Protein AF-A0A1Y4BJB0-F1 (afdb_monomer)

Structure (mmCIF, N/CA/C/O backbone):
data_AF-A0A1Y4BJB0-F1
#
_entry.id   AF-A0A1Y4BJB0-F1
#
loop_
_atom_site.group_PDB
_atom_site.id
_atom_site.type_symbol
_atom_site.label_atom_id
_atom_site.label_alt_id
_atom_site.label_comp_id
_atom_site.label_asym_id
_atom_site.label_entity_id
_atom_site.label_seq_id
_atom_site.pdbx_PDB_ins_code
_atom_site.Cartn_x
_atom_site.Cartn_y
_atom_site.Cartn_z
_atom_site.occupancy
_atom_site.B_iso_or_equiv
_atom_site.auth_seq_id
_atom_site.auth_comp_id
_atom_site.auth_asym_id
_atom_site.auth_atom_id
_atom_site.pdbx_PDB_model_num
ATOM 1 N N . MET A 1 1 ? -2.011 -12.820 -3.740 1.00 50.59 1 MET A N 1
ATOM 2 C CA . MET A 1 1 ? -1.845 -13.062 -5.179 1.00 50.59 1 MET A CA 1
ATOM 3 C C . MET A 1 1 ? -0.478 -12.526 -5.541 1.00 50.59 1 MET A C 1
ATOM 5 O O . MET A 1 1 ? -0.300 -11.318 -5.524 1.00 50.59 1 MET A O 1
ATOM 9 N N . VAL A 1 2 ? 0.496 -13.420 -5.684 1.00 57.31 2 VAL A N 1
ATOM 10 C CA . VAL A 1 2 ? 1.707 -13.117 -6.461 1.00 57.31 2 VAL A CA 1
ATOM 11 C C . VAL A 1 2 ? 1.220 -13.121 -7.923 1.00 57.31 2 VAL A C 1
ATOM 13 O O . VAL A 1 2 ? 0.292 -13.883 -8.205 1.00 57.31 2 VAL A O 1
ATOM 16 N N . ASN A 1 3 ? 1.734 -12.251 -8.796 1.00 70.81 3 ASN A N 1
ATOM 17 C CA . ASN A 1 3 ? 1.389 -12.192 -10.236 1.00 70.81 3 ASN A CA 1
ATOM 18 C C . ASN A 1 3 ? 0.122 -11.416 -10.650 1.00 70.81 3 ASN A C 1
ATOM 20 O O . ASN A 1 3 ? -0.533 -11.783 -11.615 1.00 70.81 3 ASN A O 1
ATOM 24 N N . ASN A 1 4 ? -0.213 -10.307 -9.979 1.00 86.62 4 ASN A N 1
ATOM 25 C CA . ASN A 1 4 ? -1.203 -9.356 -10.508 1.00 86.62 4 ASN A CA 1
ATOM 26 C C . ASN A 1 4 ? -0.588 -7.963 -10.663 1.00 86.62 4 ASN A C 1
ATOM 28 O O . ASN A 1 4 ? 0.089 -7.482 -9.749 1.00 86.62 4 ASN A O 1
ATOM 32 N N . ILE A 1 5 ? -0.900 -7.290 -11.773 1.00 92.62 5 ILE A N 1
ATOM 33 C CA . ILE A 1 5 ? -0.635 -5.856 -11.926 1.00 92.62 5 ILE A CA 1
ATOM 34 C C . ILE A 1 5 ? -1.557 -5.083 -10.985 1.00 92.62 5 ILE A C 1
ATOM 36 O O . ILE A 1 5 ? -2.780 -5.252 -10.987 1.00 92.62 5 ILE A O 1
ATOM 40 N N . VAL A 1 6 ? -0.966 -4.200 -10.190 1.00 94.75 6 VAL A N 1
ATOM 41 C CA . VAL A 1 6 ? -1.694 -3.246 -9.366 1.00 94.75 6 VAL A CA 1
ATOM 42 C C . VAL A 1 6 ? -2.050 -2.038 -10.240 1.00 94.75 6 VAL A C 1
ATOM 44 O O . VAL A 1 6 ? -1.160 -1.357 -10.750 1.00 94.75 6 VAL A O 1
ATOM 47 N N . PRO A 1 7 ? -3.341 -1.730 -10.437 1.00 94.06 7 PRO A N 1
ATOM 48 C CA . PRO A 1 7 ? -3.740 -0.646 -11.324 1.00 94.06 7 PRO A CA 1
ATOM 49 C C . PRO A 1 7 ? -3.491 0.723 -10.669 1.00 94.06 7 PRO A C 1
ATOM 51 O O . PRO A 1 7 ? -3.615 0.872 -9.450 1.00 94.06 7 PRO A O 1
ATOM 54 N N . ILE A 1 8 ? -3.215 1.752 -11.481 1.00 95.38 8 ILE A N 1
ATOM 55 C CA . ILE A 1 8 ? -2.945 3.129 -11.016 1.00 95.38 8 ILE A CA 1
ATOM 56 C C . ILE A 1 8 ? -3.988 3.654 -10.009 1.00 95.38 8 ILE A C 1
ATOM 58 O O . ILE A 1 8 ? -3.567 4.192 -8.986 1.00 95.38 8 ILE A O 1
ATOM 62 N N . PRO A 1 9 ? -5.316 3.469 -10.190 1.00 96.25 9 PRO A N 1
ATOM 63 C CA . PRO A 1 9 ? -6.298 3.858 -9.175 1.00 96.25 9 PRO A CA 1
ATOM 64 C C . PRO A 1 9 ? -6.015 3.299 -7.772 1.00 96.25 9 PRO A C 1
ATOM 66 O O . PRO A 1 9 ? -6.212 4.007 -6.788 1.00 9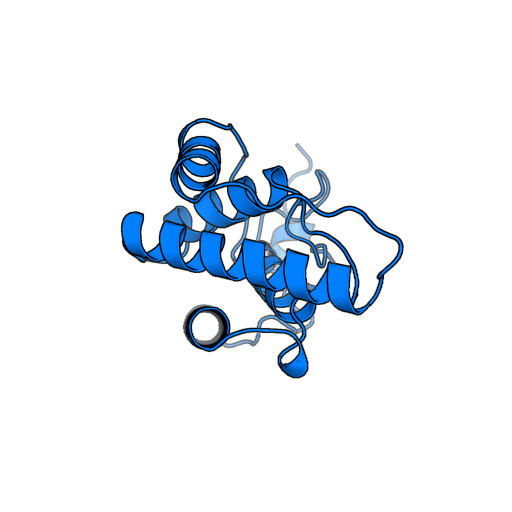6.25 9 PRO A O 1
ATOM 69 N N . GLY A 1 10 ? -5.487 2.074 -7.664 1.00 97.31 10 GLY A N 1
ATOM 70 C CA . GLY A 1 10 ? -5.077 1.488 -6.386 1.00 97.31 10 GLY A CA 1
ATOM 71 C C . GLY A 1 10 ? -3.940 2.268 -5.719 1.00 97.31 10 GLY A C 1
ATOM 72 O O . GLY A 1 10 ? -4.007 2.558 -4.525 1.00 97.31 10 GLY A O 1
ATOM 73 N N . TYR A 1 11 ? -2.934 2.695 -6.485 1.00 98.06 11 TYR A N 1
ATOM 74 C CA . TYR A 1 11 ? -1.873 3.564 -5.964 1.00 98.06 11 TYR A CA 1
ATOM 75 C C . TYR A 1 11 ? -2.403 4.935 -5.529 1.00 98.06 11 TYR A C 1
ATOM 77 O O . TYR A 1 11 ? -1.934 5.467 -4.526 1.00 98.06 11 TYR A O 1
ATOM 85 N N . VAL A 1 12 ? -3.410 5.488 -6.216 1.00 98.19 12 VAL A N 1
ATOM 86 C CA . VAL A 1 12 ? -4.046 6.757 -5.815 1.00 98.19 12 VAL A CA 1
ATOM 87 C C . VAL A 1 12 ? -4.795 6.590 -4.486 1.00 98.19 12 VAL A C 1
ATOM 89 O O . VAL A 1 12 ? -4.608 7.407 -3.583 1.00 98.19 12 VAL A O 1
ATOM 92 N N . HIS A 1 13 ? -5.580 5.516 -4.313 1.00 98.00 13 HIS A N 1
ATOM 93 C CA . HIS A 1 13 ? -6.212 5.192 -3.025 1.00 98.00 13 HIS A CA 1
ATOM 94 C C . HIS A 1 13 ? -5.171 5.063 -1.909 1.00 98.00 13 HIS A C 1
ATOM 96 O O . HIS A 1 13 ? -5.321 5.669 -0.843 1.00 98.00 13 HIS A O 1
ATOM 102 N N . LEU A 1 14 ? -4.091 4.321 -2.163 1.00 98.19 14 LEU A N 1
ATOM 103 C CA . LEU A 1 14 ? -3.028 4.106 -1.190 1.00 98.19 14 LEU A CA 1
ATOM 104 C C . LEU A 1 14 ? -2.310 5.410 -0.826 1.00 98.19 14 LEU A C 1
ATOM 106 O O . LEU A 1 14 ? -2.148 5.689 0.357 1.00 98.19 14 LEU A O 1
ATOM 110 N N . TYR A 1 15 ? -1.946 6.235 -1.810 1.00 98.31 15 TYR A N 1
ATOM 111 C CA . TYR A 1 15 ? -1.298 7.533 -1.603 1.00 98.31 15 TYR A CA 1
ATOM 112 C C . TYR A 1 15 ? -2.129 8.447 -0.698 1.00 98.31 15 TYR A C 1
ATOM 114 O O . TYR A 1 15 ? -1.634 8.934 0.319 1.00 98.31 15 TYR A O 1
ATOM 122 N N . ARG A 1 16 ? -3.419 8.625 -1.009 1.00 97.25 16 ARG A N 1
ATOM 123 C CA . ARG A 1 16 ? -4.323 9.466 -0.206 1.00 97.25 16 ARG A CA 1
ATOM 124 C C . ARG A 1 16 ? -4.506 8.928 1.211 1.00 97.25 16 ARG A C 1
ATOM 126 O O . ARG A 1 16 ? -4.604 9.701 2.159 1.00 97.25 16 ARG A O 1
ATOM 133 N N . SER A 1 17 ? -4.545 7.608 1.356 1.00 97.56 17 SER A N 1
ATOM 134 C CA . SER A 1 17 ? -4.715 6.949 2.653 1.00 97.56 17 SER A CA 1
ATOM 135 C C . SER A 1 17 ? -3.460 7.035 3.508 1.00 97.56 17 SER A C 1
ATOM 137 O O . SER A 1 17 ? -3.554 7.301 4.700 1.00 97.56 17 SER A O 1
ATOM 139 N N . MET A 1 18 ? -2.288 6.879 2.898 1.00 97.50 18 MET A N 1
ATOM 140 C CA . MET A 1 18 ? -1.006 7.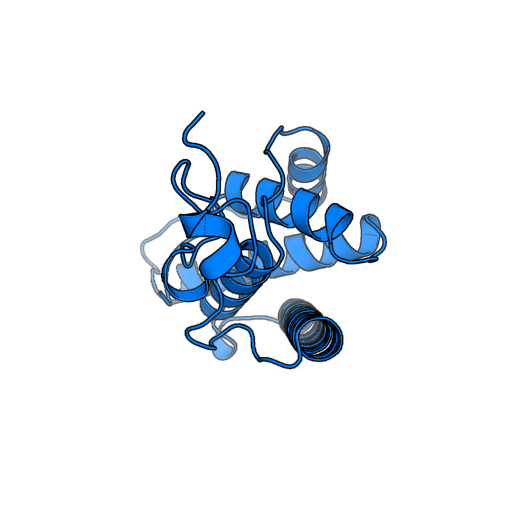086 3.558 1.00 97.50 18 MET A CA 1
ATOM 141 C C . MET A 1 18 ? -0.901 8.519 4.076 1.00 97.50 18 MET A C 1
ATOM 143 O O . MET A 1 18 ? -0.673 8.679 5.262 1.00 97.50 18 MET A O 1
ATOM 147 N N . LEU A 1 19 ? -1.208 9.541 3.266 1.00 95.62 19 LEU A N 1
ATOM 148 C CA . LEU A 1 19 ? -1.229 10.938 3.735 1.00 95.62 19 LEU A CA 1
ATOM 149 C C . LEU A 1 19 ? -2.202 11.188 4.901 1.00 95.62 19 LEU A C 1
ATOM 151 O O . LEU A 1 19 ? -1.988 12.097 5.695 1.00 95.62 19 LEU A O 1
ATOM 155 N N . ARG A 1 20 ? -3.288 10.412 4.995 1.00 94.44 20 ARG A N 1
ATOM 156 C CA . ARG A 1 20 ? -4.288 10.539 6.063 1.00 94.44 20 ARG A CA 1
ATOM 157 C C . ARG A 1 20 ? -3.859 9.852 7.360 1.00 94.44 20 ARG A C 1
ATOM 159 O O . ARG A 1 20 ? -4.102 10.387 8.436 1.00 94.44 20 ARG A O 1
ATOM 166 N N . PHE A 1 21 ? -3.322 8.639 7.266 1.00 93.75 21 PHE A N 1
ATOM 167 C CA . PHE A 1 21 ? -3.098 7.766 8.423 1.00 93.75 21 PHE A CA 1
ATOM 168 C C . PHE A 1 21 ? -1.631 7.691 8.861 1.00 93.75 21 PHE A C 1
ATOM 170 O O . PHE A 1 21 ? -1.352 7.282 9.989 1.00 93.75 21 PHE A O 1
ATOM 177 N N . TYR A 1 22 ? -0.695 8.072 7.992 1.00 93.19 22 TYR A N 1
ATOM 178 C CA . TYR A 1 22 ? 0.735 7.900 8.197 1.00 93.19 22 TYR A CA 1
ATOM 179 C C . TYR A 1 22 ? 1.507 9.178 7.843 1.00 93.19 22 TYR A C 1
ATOM 181 O O . TYR A 1 22 ? 1.497 9.642 6.706 1.00 93.19 22 TYR A O 1
ATOM 189 N N . ASP A 1 23 ? 2.223 9.731 8.819 1.00 87.88 23 ASP A N 1
ATOM 190 C CA . ASP A 1 23 ? 2.954 10.993 8.674 1.00 87.88 23 ASP A CA 1
ATOM 191 C C . ASP A 1 23 ? 4.271 10.805 7.894 1.00 87.88 23 ASP A C 1
ATOM 193 O O . ASP A 1 23 ? 5.366 10.733 8.452 1.00 87.88 23 ASP A O 1
ATOM 197 N N . MET A 1 24 ? 4.161 10.632 6.575 1.00 92.94 24 MET A N 1
ATOM 198 C CA . MET A 1 24 ? 5.290 10.581 5.646 1.00 92.94 24 MET A CA 1
ATOM 199 C C . MET A 1 24 ? 5.227 11.777 4.690 1.00 92.94 24 MET A C 1
ATOM 201 O O . MET A 1 24 ? 4.180 12.007 4.080 1.00 92.94 24 MET A O 1
ATOM 205 N N . PRO A 1 25 ? 6.347 12.493 4.465 1.00 96.19 25 PRO A N 1
ATOM 206 C CA . PRO A 1 25 ? 6.392 13.568 3.482 1.00 96.19 25 PRO A CA 1
ATOM 207 C C . PRO A 1 25 ? 5.928 13.101 2.098 1.00 96.19 25 PRO A C 1
ATOM 209 O O . PRO A 1 25 ? 6.406 12.086 1.586 1.00 96.19 25 PRO A O 1
ATOM 212 N N . SER A 1 26 ? 5.037 13.876 1.468 1.00 96.62 26 SER A N 1
ATOM 213 C CA . SER A 1 26 ? 4.421 13.537 0.173 1.00 96.62 26 SER A CA 1
ATOM 214 C C . SER A 1 26 ? 5.450 13.169 -0.903 1.00 96.62 26 SER A C 1
ATOM 216 O O . SER A 1 26 ? 5.269 12.172 -1.596 1.00 96.62 26 SER A O 1
ATOM 218 N N . ALA A 1 27 ? 6.557 13.913 -1.007 1.00 97.06 27 ALA A N 1
ATOM 219 C CA . ALA A 1 27 ? 7.615 13.632 -1.981 1.00 97.06 27 ALA A CA 1
ATOM 220 C C . ALA A 1 27 ? 8.230 12.233 -1.792 1.00 97.06 27 ALA A C 1
ATOM 222 O O . ALA A 1 27 ? 8.307 11.458 -2.743 1.00 97.06 27 ALA A O 1
ATOM 223 N N . LYS A 1 28 ? 8.575 11.879 -0.547 1.00 97.69 28 LYS A N 1
ATOM 224 C CA . LYS A 1 28 ? 9.142 10.569 -0.198 1.00 97.69 28 LYS A CA 1
ATOM 225 C C . LYS A 1 28 ? 8.144 9.436 -0.437 1.00 97.69 28 LYS A C 1
ATOM 227 O O . LYS A 1 28 ? 8.508 8.372 -0.929 1.00 97.69 28 LYS A O 1
ATOM 232 N N . LEU A 1 29 ? 6.871 9.674 -0.121 1.00 98.12 29 LEU A N 1
ATOM 233 C CA . LEU A 1 29 ? 5.802 8.714 -0.376 1.00 98.12 29 LEU A CA 1
ATOM 234 C C . LEU A 1 29 ? 5.617 8.460 -1.879 1.00 98.12 29 LEU A C 1
ATOM 236 O O . LEU A 1 29 ? 5.492 7.309 -2.286 1.00 98.12 29 LEU A O 1
ATOM 240 N N . LYS A 1 30 ? 5.622 9.509 -2.708 1.00 98.25 30 LYS A N 1
ATOM 241 C CA . LYS A 1 30 ? 5.512 9.384 -4.171 1.00 98.25 30 LYS A CA 1
ATOM 242 C C . LYS A 1 30 ? 6.660 8.580 -4.764 1.00 98.25 30 LYS A C 1
ATOM 244 O O . LYS A 1 30 ? 6.410 7.685 -5.562 1.00 98.25 30 LYS A O 1
ATOM 249 N N . GLU A 1 31 ? 7.888 8.872 -4.345 1.00 98.19 31 GLU A N 1
ATOM 250 C CA . GLU A 1 31 ? 9.080 8.139 -4.773 1.00 98.19 31 GLU A CA 1
ATOM 251 C C . GLU A 1 31 ? 8.985 6.654 -4.403 1.00 98.19 31 GLU A C 1
ATOM 253 O O . GLU A 1 31 ? 9.133 5.790 -5.267 1.00 98.19 31 GLU A O 1
ATOM 258 N N . MET A 1 32 ? 8.638 6.349 -3.148 1.00 98.38 32 MET A N 1
ATOM 259 C CA . MET A 1 32 ? 8.437 4.969 -2.705 1.00 98.38 32 MET A CA 1
ATOM 260 C C . MET A 1 32 ? 7.351 4.267 -3.534 1.00 98.38 32 MET A C 1
ATOM 262 O O . MET A 1 32 ? 7.553 3.140 -3.978 1.00 98.38 32 MET A O 1
ATOM 266 N N . LEU A 1 33 ? 6.201 4.911 -3.762 1.00 98.25 33 LEU A N 1
ATOM 267 C CA . LEU A 1 33 ? 5.098 4.318 -4.525 1.00 98.25 33 LEU A CA 1
ATOM 268 C C . LEU A 1 33 ? 5.434 4.124 -6.005 1.00 98.25 33 LEU A C 1
ATOM 270 O O . LEU A 1 33 ? 4.995 3.133 -6.581 1.00 98.25 33 LEU A O 1
ATOM 274 N N . TYR A 1 34 ? 6.215 5.026 -6.601 1.00 98.31 34 TYR A N 1
ATOM 275 C CA . TYR A 1 34 ? 6.707 4.878 -7.968 1.00 98.31 34 TYR A CA 1
ATOM 276 C C . TYR A 1 34 ? 7.617 3.653 -8.091 1.00 98.31 34 TYR A C 1
ATOM 278 O O . TYR A 1 34 ? 7.377 2.791 -8.931 1.00 98.31 34 TYR A O 1
ATOM 286 N N . LEU A 1 35 ? 8.599 3.518 -7.195 1.00 98.12 35 LEU A N 1
ATOM 287 C CA . LEU A 1 35 ? 9.499 2.363 -7.183 1.00 98.12 35 LEU A CA 1
ATOM 288 C C . LEU A 1 35 ? 8.752 1.051 -6.907 1.00 98.12 35 LEU A C 1
ATOM 290 O O . LEU A 1 35 ? 9.076 0.020 -7.481 1.00 98.12 35 LEU A O 1
ATOM 294 N N . LEU A 1 36 ? 7.720 1.071 -6.061 1.00 97.75 36 LEU A N 1
ATOM 295 C CA . LEU A 1 36 ? 6.867 -0.100 -5.834 1.00 97.75 36 LEU A CA 1
ATOM 296 C C . LEU A 1 36 ? 5.946 -0.407 -7.023 1.00 97.75 36 LEU A C 1
ATOM 298 O O . LEU A 1 36 ? 5.517 -1.549 -7.179 1.00 97.75 36 LEU A O 1
ATOM 302 N N . ASN A 1 37 ? 5.608 0.590 -7.843 1.00 97.44 37 ASN A N 1
ATOM 303 C CA . ASN A 1 37 ? 4.882 0.381 -9.089 1.00 97.44 37 ASN A CA 1
ATOM 304 C C . ASN A 1 37 ? 5.759 -0.297 -10.133 1.00 97.44 37 ASN A C 1
ATOM 306 O O . ASN A 1 37 ? 5.357 -1.341 -10.637 1.00 97.44 37 ASN A O 1
ATOM 310 N N . THR A 1 38 ? 6.963 0.215 -10.380 1.00 96.19 38 THR A N 1
ATOM 311 C CA . THR A 1 38 ? 7.902 -0.432 -11.307 1.00 96.19 38 THR A CA 1
ATOM 312 C C . THR A 1 38 ? 8.270 -1.834 -10.826 1.00 96.19 38 THR A C 1
ATOM 314 O O . THR A 1 38 ? 8.178 -2.779 -11.595 1.00 96.19 38 THR A O 1
ATOM 317 N N . ALA A 1 39 ? 8.504 -2.019 -9.522 1.00 96.06 39 ALA A N 1
ATOM 318 C CA . ALA A 1 39 ? 8.759 -3.336 -8.934 1.00 96.06 39 ALA A CA 1
ATOM 319 C C . ALA A 1 39 ? 7.628 -4.347 -9.186 1.00 96.06 39 ALA A C 1
ATOM 321 O O . ALA A 1 39 ? 7.879 -5.531 -9.410 1.00 96.06 39 ALA A O 1
ATOM 322 N N . ASN A 1 40 ? 6.370 -3.899 -9.125 1.00 96.12 40 ASN A N 1
ATOM 323 C CA . ASN A 1 40 ? 5.220 -4.746 -9.420 1.00 96.12 40 ASN A CA 1
ATOM 324 C C . ASN A 1 40 ? 5.133 -5.099 -10.912 1.00 96.12 40 ASN A C 1
ATOM 326 O O . ASN A 1 40 ? 4.802 -6.239 -11.230 1.00 96.12 40 ASN A O 1
ATOM 330 N N . LEU A 1 41 ? 5.437 -4.148 -11.799 1.00 94.62 41 LEU A N 1
ATOM 331 C CA . LEU A 1 41 ? 5.464 -4.368 -13.246 1.00 94.62 41 LEU A CA 1
ATOM 332 C C . LEU A 1 41 ? 6.590 -5.330 -13.643 1.00 94.62 41 LEU A C 1
ATOM 334 O O . LEU A 1 41 ? 6.318 -6.275 -14.376 1.00 94.62 41 LEU A O 1
ATOM 338 N N . ASP A 1 42 ? 7.790 -5.169 -13.083 1.00 93.25 42 ASP A N 1
ATOM 339 C CA . ASP A 1 42 ? 8.929 -6.071 -13.297 1.00 93.25 42 ASP A CA 1
ATOM 340 C C . ASP A 1 42 ? 8.625 -7.485 -12.807 1.00 93.25 42 ASP A C 1
ATOM 342 O O . ASP A 1 42 ? 8.831 -8.463 -13.525 1.00 93.25 42 ASP A O 1
ATOM 346 N N . SER A 1 43 ? 8.056 -7.595 -11.602 1.00 93.88 43 SER A N 1
ATOM 347 C CA . SER A 1 43 ? 7.621 -8.886 -11.060 1.00 93.88 43 SER A CA 1
ATOM 348 C C . SER A 1 43 ? 6.594 -9.545 -11.981 1.00 93.88 43 SER A C 1
ATOM 350 O O . SER A 1 43 ? 6.680 -10.736 -12.255 1.00 93.88 43 SER A O 1
ATOM 352 N N . TYR A 1 44 ? 5.623 -8.781 -12.486 1.00 93.81 44 TYR A N 1
ATOM 353 C CA . TYR A 1 44 ? 4.621 -9.315 -13.401 1.00 93.81 44 TYR A CA 1
ATOM 354 C C . TYR A 1 44 ? 5.232 -9.737 -14.744 1.00 93.81 44 TYR A C 1
ATOM 356 O O . TYR A 1 44 ? 4.970 -10.847 -15.192 1.00 93.81 44 TYR A O 1
ATOM 364 N N . GLY A 1 45 ? 6.064 -8.897 -15.366 1.00 92.62 45 GLY A N 1
ATOM 365 C CA . GLY A 1 45 ? 6.708 -9.190 -16.650 1.00 92.62 45 GLY A CA 1
ATOM 366 C C . GLY A 1 45 ? 7.656 -10.388 -16.590 1.00 92.62 45 GLY A C 1
ATOM 367 O O . GLY A 1 45 ? 7.736 -11.151 -17.547 1.00 92.62 45 GLY A O 1
ATOM 368 N N . PHE A 1 46 ? 8.313 -10.612 -15.448 1.00 91.38 46 PHE A N 1
ATOM 369 C CA . PHE A 1 46 ? 9.125 -11.808 -15.225 1.00 91.38 46 PHE A CA 1
ATOM 370 C C . PHE A 1 46 ? 8.286 -13.095 -15.248 1.00 91.38 46 PHE A C 1
ATOM 372 O O . PHE A 1 46 ? 8.680 -14.083 -15.865 1.00 91.38 46 PHE A O 1
ATOM 379 N N . HIS A 1 47 ? 7.119 -13.081 -14.595 1.00 90.94 47 HIS A N 1
ATOM 380 C CA . HIS A 1 47 ? 6.221 -14.242 -14.520 1.00 90.94 47 HIS A CA 1
ATOM 381 C C . HIS A 1 47 ? 5.317 -14.403 -15.755 1.00 90.94 47 HIS A C 1
ATOM 383 O O . HIS A 1 47 ? 4.761 -15.480 -15.960 1.00 90.94 47 HIS A O 1
ATOM 389 N N . HIS A 1 48 ? 5.191 -13.358 -16.578 1.00 91.31 48 HIS A N 1
ATOM 390 C CA . HIS A 1 48 ? 4.358 -13.298 -17.783 1.00 91.31 48 HIS A CA 1
ATOM 391 C C . HIS A 1 48 ? 5.152 -12.735 -18.974 1.00 91.31 48 HIS A C 1
ATOM 393 O O . HIS A 1 48 ? 4.895 -11.604 -19.401 1.00 91.31 48 HIS A O 1
ATOM 399 N N . PRO A 1 49 ? 6.126 -13.483 -19.526 1.00 88.88 49 PRO A N 1
ATOM 400 C CA . PRO A 1 49 ? 6.988 -13.004 -20.611 1.00 88.88 49 PRO A CA 1
ATOM 401 C C . PRO A 1 49 ? 6.223 -12.676 -21.905 1.00 88.88 49 PRO A C 1
ATOM 403 O O . PRO A 1 49 ? 6.721 -11.940 -22.754 1.00 88.88 49 PRO A O 1
ATOM 406 N N . GLU A 1 50 ? 5.013 -13.211 -22.070 1.00 91.56 50 GLU A N 1
ATOM 407 C CA . GLU A 1 50 ? 4.096 -12.892 -23.164 1.00 91.56 50 GLU A CA 1
ATOM 408 C C . GLU A 1 50 ? 3.424 -11.518 -23.024 1.00 91.56 50 GLU A C 1
ATOM 410 O O . GLU A 1 50 ? 2.887 -10.986 -23.998 1.00 91.56 50 GLU A O 1
ATOM 415 N N . ALA A 1 51 ? 3.415 -10.944 -21.819 1.00 86.94 51 ALA A N 1
ATOM 416 C CA . ALA A 1 51 ? 2.735 -9.693 -21.547 1.00 86.94 51 ALA A CA 1
ATOM 417 C C . ALA A 1 51 ? 3.604 -8.493 -21.932 1.00 86.94 51 ALA A C 1
ATOM 419 O O . ALA A 1 51 ? 4.728 -8.324 -21.464 1.00 86.94 51 ALA A O 1
ATOM 420 N N . HIS A 1 52 ? 3.041 -7.589 -22.733 1.00 85.38 52 HIS A N 1
ATOM 421 C CA . HIS A 1 52 ? 3.671 -6.301 -22.991 1.00 85.38 52 HIS A CA 1
ATOM 422 C C . HIS A 1 52 ? 3.298 -5.305 -21.890 1.00 85.38 52 HIS A C 1
ATOM 424 O O . HIS A 1 52 ? 2.190 -4.764 -21.869 1.00 85.38 52 HIS A O 1
ATOM 430 N N . VAL A 1 53 ? 4.225 -5.085 -20.961 1.00 83.06 53 VAL A N 1
ATOM 431 C CA . VAL A 1 53 ? 4.058 -4.149 -19.848 1.00 83.06 53 VAL A CA 1
ATOM 432 C C . VAL A 1 53 ? 4.777 -2.845 -20.171 1.00 83.06 53 VAL A C 1
ATOM 434 O O . VAL A 1 53 ? 5.940 -2.851 -20.564 1.00 83.06 53 VAL A O 1
ATOM 437 N N . VAL A 1 54 ? 4.082 -1.719 -20.005 1.00 83.94 54 VAL A N 1
ATOM 438 C CA . VAL A 1 54 ? 4.648 -0.384 -20.228 1.00 83.94 54 VA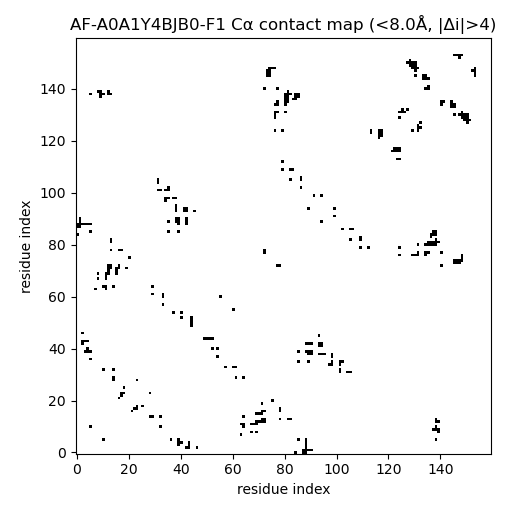L A CA 1
ATOM 439 C C . VAL A 1 54 ? 4.734 0.341 -18.896 1.00 83.94 54 VAL A C 1
ATOM 441 O O . VAL A 1 54 ? 3.715 0.606 -18.253 1.00 83.94 54 VAL A O 1
ATOM 444 N N . GLU A 1 55 ? 5.952 0.680 -18.491 1.00 85.19 55 GLU A N 1
ATOM 445 C CA . GLU A 1 55 ? 6.185 1.525 -17.329 1.00 85.19 55 GLU A CA 1
ATOM 446 C C . GLU A 1 55 ? 5.775 2.972 -17.610 1.00 85.19 55 GLU A C 1
ATOM 448 O O . GLU A 1 55 ? 6.056 3.549 -18.664 1.00 85.19 55 GLU A O 1
ATOM 453 N N . SER A 1 56 ? 5.132 3.598 -16.630 1.00 85.44 56 SER A N 1
ATOM 454 C CA . SER A 1 56 ? 4.988 5.049 -16.631 1.00 85.44 56 SER A CA 1
ATOM 455 C C . SER A 1 56 ? 6.294 5.706 -16.203 1.00 85.44 56 SER A C 1
ATOM 457 O O . SER A 1 56 ? 6.907 5.255 -15.243 1.00 85.44 56 SER A O 1
ATOM 459 N N . GLY A 1 57 ? 6.664 6.835 -16.810 1.00 94.00 57 GLY A N 1
ATOM 460 C CA . GLY A 1 57 ? 7.726 7.677 -16.254 1.00 94.00 57 GLY A CA 1
ATOM 461 C C . GLY A 1 57 ? 7.336 8.276 -14.887 1.00 94.00 57 GLY A C 1
ATOM 462 O O . GLY A 1 57 ? 6.144 8.488 -14.625 1.00 94.00 57 GLY A O 1
ATOM 463 N N . PRO A 1 58 ? 8.312 8.638 -14.032 1.00 95.62 58 PRO A N 1
ATOM 464 C CA . PRO A 1 58 ? 8.057 9.100 -12.663 1.00 95.62 58 PRO A CA 1
ATOM 465 C C . PRO A 1 58 ? 7.212 10.377 -12.613 1.00 95.62 58 PRO A C 1
ATOM 467 O O . PRO A 1 58 ? 6.362 10.531 -11.740 1.00 95.62 58 PRO A O 1
ATOM 470 N N . VAL A 1 59 ? 7.388 11.280 -13.585 1.00 96.69 59 VAL A N 1
ATOM 471 C CA . VAL A 1 59 ? 6.602 12.521 -13.692 1.00 96.69 59 VAL A CA 1
ATOM 472 C C . VAL A 1 59 ? 5.121 12.217 -13.934 1.00 96.69 59 VAL A C 1
ATOM 474 O O . VAL A 1 59 ? 4.259 12.782 -13.263 1.00 96.69 59 VAL A O 1
ATOM 477 N N . ALA A 1 60 ? 4.820 11.295 -14.854 1.00 96.62 60 ALA A N 1
ATOM 478 C CA . ALA A 1 60 ? 3.446 10.910 -15.167 1.00 96.62 60 ALA A CA 1
ATOM 479 C C . ALA A 1 60 ? 2.785 10.200 -13.978 1.00 96.62 60 ALA A C 1
ATOM 481 O O . ALA A 1 60 ? 1.668 10.553 -13.595 1.00 96.62 60 ALA A O 1
ATOM 482 N N . PHE A 1 61 ? 3.500 9.258 -13.352 1.00 97.50 61 PHE A N 1
ATOM 483 C CA . PHE A 1 61 ? 3.017 8.528 -12.183 1.00 97.50 61 PHE A CA 1
ATOM 484 C C . PHE A 1 61 ? 2.681 9.467 -11.019 1.00 97.50 61 PHE A C 1
ATOM 486 O O . PHE A 1 61 ? 1.554 9.463 -10.518 1.00 97.50 61 PHE A O 1
ATOM 493 N N . CYS A 1 62 ? 3.625 10.329 -10.631 1.00 97.38 62 CYS A N 1
ATOM 494 C CA . CYS A 1 62 ? 3.421 11.325 -9.579 1.00 97.38 62 CYS A CA 1
ATOM 495 C C . CYS A 1 62 ? 2.272 12.282 -9.920 1.00 97.38 62 CYS A C 1
ATOM 497 O O . CYS A 1 62 ? 1.438 12.572 -9.062 1.00 97.38 62 CYS A O 1
ATOM 499 N N . GLY A 1 63 ? 2.176 12.706 -11.184 1.00 97.50 63 GLY A N 1
ATOM 500 C CA . GLY A 1 63 ? 1.060 13.504 -11.678 1.00 97.50 63 GLY A CA 1
ATOM 501 C C . GLY A 1 63 ? -0.290 12.812 -11.473 1.00 97.50 63 GLY A C 1
ATOM 502 O O . GLY A 1 63 ? -1.241 13.450 -11.025 1.00 97.50 63 GLY A O 1
ATOM 503 N N . TRP A 1 64 ? -0.398 11.504 -11.718 1.00 97.25 64 TRP A N 1
ATOM 504 C CA . TRP A 1 64 ? -1.638 10.773 -11.445 1.00 97.25 64 TRP A CA 1
ATOM 505 C C . TRP A 1 64 ? -1.975 10.701 -9.958 1.00 97.25 64 TRP A C 1
ATOM 507 O O . TRP A 1 64 ? -3.150 10.837 -9.621 1.00 97.25 64 TRP A O 1
ATOM 517 N N . LEU A 1 65 ? -0.985 10.533 -9.077 1.00 97.25 65 LEU A N 1
ATOM 518 C CA . LEU A 1 65 ? -1.214 10.543 -7.627 1.00 97.25 65 LEU A CA 1
ATOM 519 C C . LEU A 1 65 ? -1.800 11.879 -7.144 1.00 97.25 65 LEU A C 1
ATOM 521 O O . LEU A 1 65 ? -2.685 11.894 -6.285 1.00 97.25 65 LEU A O 1
ATOM 525 N N . ASP A 1 66 ? -1.339 12.990 -7.719 1.00 95.94 66 ASP A N 1
ATOM 526 C CA . ASP A 1 66 ? -1.779 14.334 -7.340 1.00 95.94 66 ASP A CA 1
ATOM 527 C C . ASP A 1 66 ? -3.143 14.718 -7.913 1.00 95.94 66 ASP A C 1
ATOM 529 O O . ASP A 1 66 ? -3.954 15.318 -7.203 1.00 95.94 66 ASP A O 1
ATOM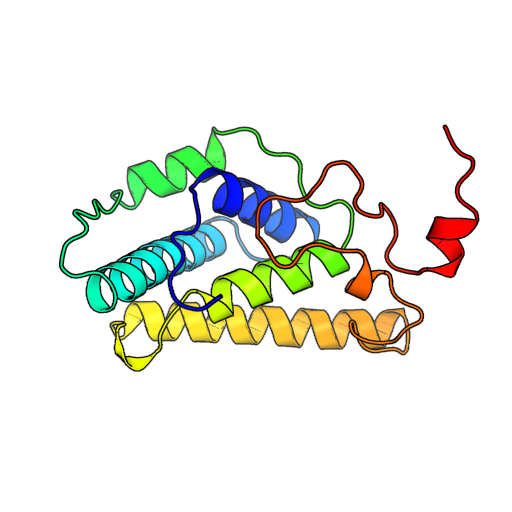 533 N N . HIS A 1 67 ? -3.410 14.365 -9.172 1.00 95.38 67 HIS A N 1
ATOM 534 C CA . HIS A 1 67 ? -4.550 14.909 -9.914 1.00 95.38 67 HIS A CA 1
ATOM 535 C C . HIS A 1 67 ? -5.733 13.947 -10.024 1.00 95.38 67 HIS A C 1
ATOM 537 O O . HIS A 1 67 ? -6.865 14.398 -10.199 1.00 95.38 67 HIS A O 1
ATOM 543 N N . ARG A 1 68 ? -5.521 12.627 -9.921 1.00 95.56 68 ARG A N 1
ATOM 544 C CA . ARG A 1 68 ? -6.648 11.687 -9.926 1.00 95.56 68 ARG A CA 1
ATOM 545 C C . ARG A 1 68 ? -7.338 11.695 -8.567 1.00 95.56 68 ARG A C 1
ATOM 547 O O . ARG A 1 68 ? -6.699 11.707 -7.510 1.00 95.56 68 ARG A O 1
ATOM 554 N N . TYR A 1 69 ? -8.665 11.661 -8.613 1.00 92.38 69 TYR A N 1
ATOM 555 C CA . TYR A 1 69 ? -9.485 11.529 -7.422 1.00 92.38 69 TYR A CA 1
ATOM 556 C C . TYR A 1 69 ? -9.645 10.056 -7.048 1.00 92.38 69 TYR A C 1
ATOM 558 O O . TYR A 1 69 ?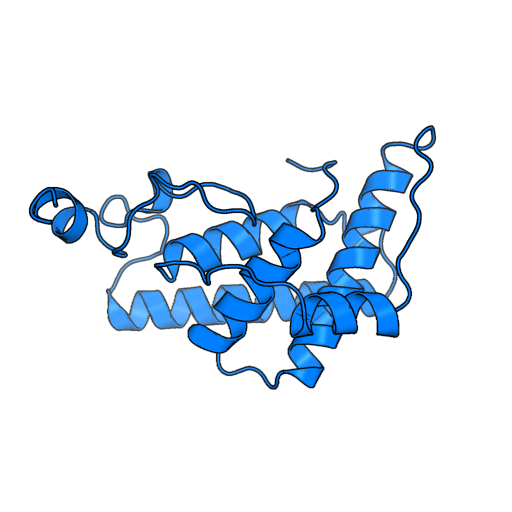 -10.050 9.234 -7.868 1.00 92.38 69 TYR A O 1
ATOM 566 N N . ALA A 1 70 ? -9.357 9.745 -5.788 1.00 93.31 70 ALA A N 1
ATOM 567 C CA . ALA A 1 70 ? -9.724 8.493 -5.152 1.00 93.31 70 ALA A CA 1
ATOM 568 C C . ALA A 1 70 ? -10.013 8.773 -3.676 1.00 93.31 70 ALA A C 1
ATOM 570 O O . ALA A 1 70 ? -9.279 9.522 -3.022 1.00 93.31 70 ALA A O 1
ATOM 571 N N . ARG A 1 71 ? -11.080 8.179 -3.141 1.00 93.00 71 ARG A N 1
ATOM 572 C CA . ARG A 1 71 ? -11.416 8.326 -1.722 1.00 93.00 71 ARG A CA 1
ATOM 573 C C . ARG A 1 71 ? -10.352 7.608 -0.872 1.00 93.00 71 ARG A C 1
ATOM 575 O O . ARG A 1 71 ? -10.063 6.445 -1.161 1.00 93.00 71 ARG A O 1
ATOM 582 N N . PRO A 1 72 ? -9.789 8.239 0.177 1.00 95.12 72 PRO A N 1
ATOM 583 C CA . PRO A 1 72 ? -8.949 7.528 1.135 1.00 95.12 72 PRO A CA 1
ATOM 584 C C . PRO A 1 72 ? -9.707 6.351 1.756 1.00 95.12 72 PRO A C 1
ATOM 586 O O . PRO A 1 72 ? -10.933 6.402 1.902 1.00 95.12 72 PRO A O 1
ATOM 589 N N . TYR A 1 73 ? -8.983 5.323 2.187 1.00 97.06 73 TYR A N 1
ATOM 590 C CA . TYR A 1 73 ? -9.545 4.249 2.990 1.00 97.06 73 TYR A CA 1
ATOM 591 C C . TYR A 1 73 ? -10.253 4.818 4.222 1.00 97.06 73 TYR A C 1
ATOM 593 O O . TYR A 1 73 ? -9.885 5.870 4.762 1.00 97.06 73 TYR A O 1
ATOM 601 N N . ARG A 1 74 ? -11.305 4.130 4.657 1.00 95.75 74 ARG A N 1
ATOM 602 C CA . ARG A 1 74 ? -12.106 4.507 5.820 1.00 95.75 74 ARG A CA 1
ATOM 603 C C . ARG A 1 74 ? -11.354 4.208 7.115 1.00 95.75 74 ARG A C 1
ATOM 605 O O . ARG A 1 74 ? -11.451 5.018 8.033 1.00 95.75 74 ARG A O 1
ATOM 612 N N . THR A 1 75 ? -10.573 3.126 7.152 1.00 96.00 75 THR A N 1
ATOM 613 C CA . THR A 1 75 ? -9.901 2.626 8.363 1.00 96.00 75 THR A CA 1
ATOM 614 C C . THR A 1 75 ? -8.417 2.315 8.148 1.00 96.00 75 THR A C 1
ATOM 616 O O . THR A 1 75 ? -7.967 2.070 7.025 1.00 96.00 75 THR A O 1
ATOM 619 N N . GLU A 1 76 ? -7.653 2.259 9.244 1.00 96.12 76 GLU A N 1
ATOM 620 C CA . GLU A 1 76 ? -6.264 1.774 9.226 1.00 96.12 76 GLU A CA 1
ATOM 621 C C . GLU A 1 76 ? -6.176 0.283 8.846 1.00 96.12 76 GLU A C 1
ATOM 623 O O . GLU A 1 76 ? -5.172 -0.141 8.283 1.00 96.12 76 GLU A O 1
ATOM 628 N N . VAL A 1 77 ? -7.235 -0.508 9.075 1.00 97.19 77 VAL A N 1
ATOM 629 C CA . VAL A 1 77 ? -7.288 -1.935 8.698 1.00 97.19 77 VAL A CA 1
ATOM 630 C C . VAL A 1 77 ? -7.253 -2.103 7.177 1.00 97.19 77 VAL A C 1
ATOM 632 O O . VAL A 1 77 ? -6.504 -2.926 6.650 1.00 97.19 77 VAL A O 1
ATOM 635 N N . GLN A 1 78 ? -8.001 -1.270 6.452 1.00 97.62 78 GLN A N 1
ATOM 636 C CA . GLN A 1 78 ? -7.962 -1.232 4.988 1.00 97.62 78 GLN A CA 1
ATOM 637 C C . GLN A 1 78 ? -6.587 -0.802 4.466 1.00 97.62 78 GLN A C 1
ATOM 639 O O . GLN A 1 78 ? -6.073 -1.394 3.513 1.00 97.62 78 GLN A O 1
ATOM 644 N N . LEU A 1 79 ? -5.966 0.196 5.111 1.00 97.88 79 LEU A N 1
ATOM 645 C CA . LEU A 1 79 ? -4.602 0.613 4.786 1.00 97.88 79 LEU A CA 1
ATOM 646 C C . LEU A 1 79 ? -3.618 -0.544 4.961 1.00 97.88 79 LEU A C 1
ATOM 648 O O . LEU A 1 79 ? -2.860 -0.845 4.041 1.00 97.88 79 LEU A O 1
ATOM 652 N N . TYR A 1 80 ? -3.674 -1.223 6.104 1.00 98.25 80 TYR A N 1
ATOM 653 C CA . TYR A 1 80 ? -2.814 -2.355 6.417 1.00 98.25 80 TYR A CA 1
ATOM 654 C C . TYR A 1 80 ? -2.941 -3.477 5.373 1.00 98.25 80 TYR A C 1
ATOM 656 O O . TYR A 1 80 ? -1.938 -3.880 4.779 1.00 98.25 80 TYR A O 1
ATOM 664 N N . LYS A 1 81 ? -4.168 -3.909 5.036 1.00 97.62 81 LYS A N 1
ATOM 665 C CA . LYS A 1 81 ? -4.383 -4.933 3.994 1.00 97.62 81 LYS A CA 1
ATOM 666 C C . LYS A 1 81 ? -3.893 -4.498 2.619 1.00 97.62 81 LYS A C 1
ATOM 668 O O . LYS A 1 81 ? -3.350 -5.318 1.881 1.00 97.62 81 LYS A O 1
ATOM 673 N N . SER A 1 82 ? -4.045 -3.223 2.278 1.00 97.94 82 SER A N 1
ATOM 674 C CA . SER A 1 82 ? -3.574 -2.674 1.004 1.00 97.94 82 SER A CA 1
ATOM 675 C C . SER A 1 82 ? -2.048 -2.675 0.902 1.00 97.94 82 SER A C 1
ATOM 677 O O . SER A 1 82 ? -1.500 -3.027 -0.142 1.00 97.94 82 SER A O 1
ATOM 679 N N . LEU A 1 83 ? -1.352 -2.329 1.990 1.00 98.12 83 LEU A N 1
ATOM 680 C CA . LEU A 1 83 ? 0.111 -2.370 2.062 1.00 98.12 83 LEU A CA 1
ATOM 681 C C . LEU A 1 83 ? 0.631 -3.811 1.977 1.00 98.12 83 LEU A C 1
ATOM 683 O O . LEU A 1 83 ? 1.586 -4.073 1.246 1.00 98.12 83 LEU A O 1
ATOM 687 N N . LEU A 1 84 ? -0.021 -4.760 2.659 1.00 97.94 84 LEU A N 1
ATOM 688 C CA . LEU A 1 84 ? 0.297 -6.185 2.530 1.00 97.94 84 LEU A CA 1
ATOM 689 C C . LEU A 1 84 ? 0.041 -6.705 1.110 1.00 97.94 84 LEU A C 1
ATOM 691 O O . LEU A 1 84 ? 0.832 -7.501 0.601 1.00 97.94 84 LEU A O 1
ATOM 695 N N . ALA A 1 85 ? -1.034 -6.251 0.461 1.00 97.38 85 ALA A N 1
ATOM 696 C CA . ALA A 1 85 ? -1.344 -6.615 -0.915 1.00 97.38 85 ALA A CA 1
ATOM 697 C C . ALA A 1 85 ? -0.272 -6.125 -1.893 1.00 97.38 85 ALA A C 1
ATOM 699 O O . ALA A 1 85 ? 0.204 -6.927 -2.694 1.00 97.38 85 ALA A O 1
ATOM 700 N N . LEU A 1 86 ? 0.171 -4.870 -1.767 1.00 97.62 86 LEU A N 1
ATOM 701 C CA . LEU A 1 86 ? 1.275 -4.323 -2.561 1.00 97.62 86 LEU A CA 1
ATOM 702 C C . LEU A 1 86 ? 2.595 -5.050 -2.279 1.00 97.62 86 LEU A C 1
ATOM 704 O O . LEU A 1 86 ? 3.309 -5.436 -3.195 1.00 97.62 86 LEU A O 1
ATOM 708 N N . LYS A 1 87 ? 2.911 -5.304 -1.005 1.00 97.31 87 LYS A N 1
ATOM 709 C CA . LYS A 1 87 ? 4.107 -6.068 -0.623 1.00 97.31 87 LYS A CA 1
ATOM 710 C C . LYS A 1 87 ? 4.112 -7.456 -1.268 1.00 97.31 87 LYS A C 1
ATOM 712 O O . LYS A 1 87 ? 5.164 -7.931 -1.675 1.00 97.31 87 LYS A O 1
ATOM 717 N N . ARG A 1 88 ? 2.953 -8.121 -1.329 1.00 96.00 88 ARG A N 1
ATOM 718 C CA . ARG A 1 88 ? 2.805 -9.469 -1.898 1.00 96.00 88 ARG A CA 1
ATOM 719 C C . ARG A 1 88 ? 2.787 -9.480 -3.429 1.00 96.00 88 ARG A C 1
ATOM 721 O O . ARG A 1 88 ? 2.973 -10.546 -4.008 1.00 96.00 88 ARG A O 1
ATOM 728 N N . SER A 1 89 ? 2.555 -8.338 -4.073 1.00 95.31 89 SER A N 1
ATOM 729 C CA . SER A 1 89 ? 2.566 -8.220 -5.534 1.00 95.31 89 SER A CA 1
ATOM 730 C C . SER A 1 89 ? 3.965 -7.969 -6.110 1.00 95.31 89 SER A C 1
ATOM 732 O O . SER A 1 89 ? 4.093 -7.808 -7.322 1.00 95.31 89 SER A O 1
ATOM 734 N N . VAL A 1 90 ? 4.992 -7.920 -5.255 1.00 95.31 90 VAL A N 1
ATOM 735 C CA . VAL A 1 90 ? 6.394 -7.731 -5.629 1.00 95.31 90 VAL A CA 1
ATOM 736 C C . VAL A 1 90 ? 7.190 -8.985 -5.278 1.00 95.31 90 VAL A C 1
ATOM 738 O O . VAL A 1 90 ? 7.220 -9.407 -4.119 1.00 95.31 90 VAL A O 1
ATOM 741 N N . ASP A 1 91 ? 7.857 -9.550 -6.276 1.00 93.50 91 ASP A N 1
ATOM 742 C CA . ASP A 1 91 ? 8.806 -10.642 -6.130 1.00 93.50 91 ASP A CA 1
ATOM 743 C C . ASP A 1 91 ? 10.217 -10.074 -5.916 1.00 93.50 91 ASP A C 1
ATOM 745 O O . ASP A 1 91 ? 10.737 -9.309 -6.727 1.00 93.50 91 ASP A O 1
ATOM 749 N N . ARG A 1 92 ? 10.848 -10.428 -4.793 1.00 88.75 92 ARG A N 1
ATOM 750 C CA . ARG A 1 92 ? 12.152 -9.873 -4.398 1.00 88.75 92 ARG A CA 1
ATOM 751 C C . ARG A 1 92 ? 13.279 -10.287 -5.349 1.00 88.75 92 ARG A C 1
ATOM 753 O O . ARG A 1 92 ? 14.267 -9.550 -5.470 1.00 88.75 92 ARG A O 1
ATOM 760 N N . ASP A 1 93 ? 13.130 -11.436 -5.993 1.00 89.69 93 ASP A N 1
ATOM 761 C CA . ASP A 1 93 ? 14.149 -11.990 -6.879 1.00 89.69 93 ASP A CA 1
ATOM 762 C C . ASP A 1 93 ? 14.091 -11.340 -8.272 1.00 89.69 93 ASP A C 1
ATOM 764 O O . ASP A 1 93 ? 15.069 -11.386 -9.013 1.00 89.69 93 ASP A O 1
ATOM 768 N N . CYS A 1 94 ? 12.997 -10.629 -8.573 1.00 88.75 94 CYS A N 1
ATOM 769 C CA . CYS A 1 94 ? 12.739 -9.976 -9.858 1.00 88.75 94 CYS A CA 1
ATOM 770 C C . CYS A 1 94 ? 13.055 -8.469 -9.877 1.00 88.75 94 CYS A C 1
ATOM 772 O O . CYS A 1 94 ? 12.844 -7.823 -10.897 1.00 88.75 94 CYS A O 1
ATOM 774 N N . ILE A 1 95 ? 13.524 -7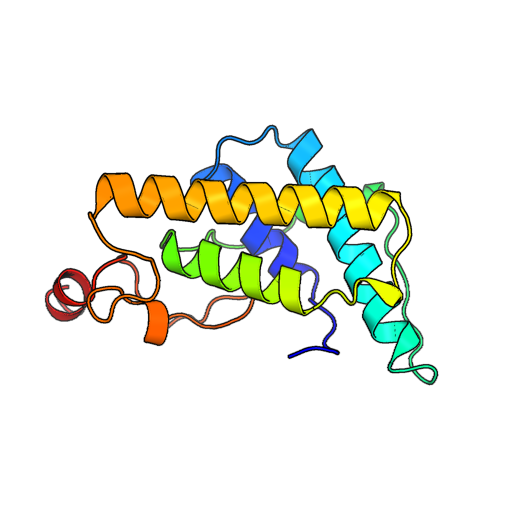.890 -8.765 1.00 89.88 95 ILE A N 1
ATOM 775 C CA . ILE A 1 95 ? 13.634 -6.429 -8.596 1.00 89.88 95 ILE A CA 1
ATOM 776 C C . ILE A 1 95 ? 15.068 -5.927 -8.418 1.00 89.88 95 ILE A C 1
ATOM 778 O O . ILE A 1 95 ? 15.934 -6.617 -7.870 1.00 89.88 95 ILE A O 1
ATOM 782 N N . VAL A 1 96 ? 15.305 -4.675 -8.812 1.00 92.56 96 VAL A N 1
ATOM 783 C CA . VAL A 1 96 ? 16.600 -3.988 -8.674 1.00 92.56 96 VAL A CA 1
ATOM 784 C C . VAL A 1 96 ? 16.804 -3.380 -7.278 1.00 92.56 96 VAL A C 1
ATOM 786 O O . VAL A 1 96 ? 15.903 -3.347 -6.439 1.00 92.56 96 VAL A O 1
ATOM 789 N N . THR A 1 97 ? 18.010 -2.880 -6.993 1.00 93.81 97 THR A N 1
ATOM 790 C CA . THR A 1 97 ? 18.384 -2.364 -5.661 1.00 93.81 97 THR A CA 1
ATOM 791 C C . THR A 1 97 ? 17.471 -1.242 -5.155 1.00 93.81 97 THR A C 1
ATOM 793 O O . THR A 1 97 ? 16.984 -1.336 -4.031 1.00 93.81 97 THR A O 1
ATOM 796 N N . SER A 1 98 ? 17.158 -0.233 -5.973 1.00 93.88 98 SER A N 1
ATOM 797 C CA . SER A 1 98 ? 16.273 0.878 -5.572 1.00 93.88 98 SER A CA 1
ATOM 798 C C . SER A 1 98 ? 14.859 0.403 -5.209 1.00 93.88 98 SER A C 1
ATOM 800 O O . SER A 1 98 ? 14.258 0.854 -4.235 1.00 93.88 98 SER A O 1
ATOM 802 N N . GLN A 1 99 ? 14.336 -0.581 -5.937 1.00 96.94 99 GLN A N 1
ATOM 803 C CA . GLN A 1 99 ? 13.048 -1.209 -5.641 1.00 96.94 99 GLN A CA 1
ATOM 804 C C . GLN A 1 99 ? 13.092 -2.020 -4.340 1.00 96.94 99 GLN A C 1
ATOM 806 O O . GLN A 1 99 ? 12.124 -2.022 -3.578 1.00 96.94 99 GLN A O 1
ATOM 811 N N . ARG A 1 100 ? 14.221 -2.676 -4.033 1.00 97.19 100 ARG A N 1
ATOM 812 C CA . ARG A 1 100 ? 14.416 -3.374 -2.749 1.00 97.19 100 ARG A CA 1
ATOM 813 C C . ARG A 1 100 ? 14.421 -2.400 -1.575 1.00 97.19 100 ARG A C 1
ATOM 815 O O . ARG A 1 100 ? 13.843 -2.718 -0.538 1.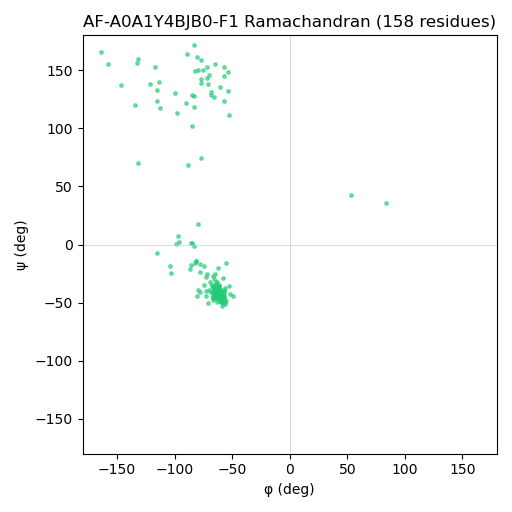00 97.19 100 ARG A O 1
ATOM 822 N N . GLU A 1 101 ? 15.018 -1.222 -1.733 1.00 97.44 101 GLU A N 1
ATOM 823 C CA . GLU A 1 101 ? 14.984 -0.157 -0.724 1.00 97.44 101 GLU A CA 1
ATOM 824 C C . GLU A 1 101 ? 13.557 0.363 -0.501 1.00 97.44 101 GLU A C 1
ATOM 826 O O . GLU A 1 101 ? 13.111 0.471 0.644 1.00 97.44 101 GLU A O 1
ATOM 831 N N . ALA A 1 102 ? 12.793 0.587 -1.574 1.00 98.06 102 ALA A N 1
ATOM 832 C CA . ALA A 1 102 ? 11.381 0.958 -1.475 1.00 98.06 102 ALA A CA 1
ATOM 833 C C . ALA A 1 102 ? 10.532 -0.144 -0.814 1.00 98.06 102 ALA A C 1
ATOM 835 O O . ALA A 1 102 ? 9.696 0.142 0.046 1.00 98.06 102 ALA A O 1
ATOM 836 N N . LEU A 1 103 ? 10.782 -1.418 -1.139 1.00 98.00 103 LEU A N 1
ATOM 837 C CA . LEU A 1 103 ? 10.135 -2.563 -0.494 1.00 98.00 103 LEU A CA 1
ATOM 838 C C . LEU A 1 103 ? 10.499 -2.666 0.993 1.00 98.00 103 LEU A C 1
ATOM 840 O O . LEU A 1 103 ? 9.653 -3.027 1.813 1.00 98.00 103 LEU A O 1
ATOM 844 N N . GLN A 1 104 ? 11.734 -2.332 1.365 1.00 97.94 104 GLN A N 1
ATOM 845 C CA . GLN A 1 104 ? 12.143 -2.264 2.764 1.00 97.94 104 GLN A CA 1
ATOM 846 C C . GLN A 1 104 ? 11.451 -1.105 3.492 1.00 97.94 104 GLN A C 1
ATOM 848 O O . GLN A 1 104 ? 10.971 -1.289 4.609 1.00 97.94 104 GLN A O 1
ATOM 853 N N . MET A 1 105 ? 11.312 0.056 2.849 1.00 97.94 105 MET A N 1
ATOM 854 C CA . MET A 1 105 ? 10.554 1.181 3.398 1.00 97.94 105 MET A CA 1
ATOM 855 C C . MET A 1 105 ? 9.080 0.814 3.616 1.00 97.94 105 MET A C 1
ATOM 857 O O . MET A 1 105 ? 8.537 1.092 4.686 1.00 97.94 105 MET A O 1
ATOM 861 N N . LEU A 1 106 ? 8.458 0.110 2.664 1.00 98.44 106 LEU A N 1
ATOM 862 C CA . LEU A 1 106 ? 7.102 -0.425 2.803 1.00 98.44 106 LEU A CA 1
ATOM 863 C C . LEU A 1 106 ? 6.980 -1.350 4.023 1.00 98.44 106 LEU A C 1
ATOM 865 O O . LEU A 1 106 ? 6.031 -1.232 4.794 1.00 98.44 106 LEU A O 1
ATOM 869 N N . ARG A 1 107 ? 7.954 -2.247 4.232 1.00 98.44 107 ARG A N 1
ATOM 870 C CA . ARG A 1 107 ? 7.997 -3.130 5.412 1.00 98.44 107 ARG A CA 1
ATOM 871 C C . ARG A 1 107 ? 8.082 -2.332 6.714 1.00 98.44 107 ARG A C 1
ATOM 873 O O . ARG A 1 107 ? 7.349 -2.643 7.645 1.00 98.44 107 ARG A O 1
ATOM 880 N N . CYS A 1 108 ? 8.903 -1.284 6.764 1.00 98.00 108 CYS A N 1
ATOM 881 C CA . CYS A 1 108 ? 8.992 -0.403 7.931 1.00 98.00 108 CYS A CA 1
ATOM 882 C C . CYS A 1 108 ? 7.667 0.319 8.220 1.00 98.00 108 CYS A C 1
ATOM 884 O O . CYS A 1 108 ? 7.254 0.392 9.374 1.00 98.00 108 CYS A O 1
ATOM 886 N N . VAL A 1 109 ? 6.974 0.815 7.187 1.00 98.12 109 VAL A N 1
ATOM 887 C CA . VAL A 1 109 ? 5.639 1.422 7.337 1.00 98.12 109 VAL A CA 1
ATOM 888 C C . VAL A 1 109 ? 4.653 0.422 7.940 1.00 98.12 109 VAL A C 1
ATOM 890 O O . VAL A 1 109 ? 3.946 0.764 8.885 1.00 98.12 109 VAL A O 1
ATOM 893 N N . ILE A 1 110 ? 4.624 -0.811 7.422 1.00 98.56 110 ILE A N 1
ATOM 894 C CA . ILE A 1 110 ? 3.737 -1.876 7.911 1.00 98.56 110 ILE A CA 1
ATOM 895 C C . ILE A 1 110 ? 3.992 -2.144 9.400 1.00 98.56 110 ILE A C 1
ATOM 897 O O . ILE A 1 110 ? 3.054 -2.074 10.190 1.00 98.56 110 ILE A O 1
ATOM 901 N N . SER A 1 111 ? 5.249 -2.343 9.807 1.00 98.38 111 SER A N 1
ATOM 902 C CA . SER A 1 111 ? 5.584 -2.596 11.216 1.00 98.38 111 SER A CA 1
ATOM 903 C C . SER A 1 111 ? 5.272 -1.412 12.136 1.00 98.38 111 SER A C 1
ATOM 905 O O . SER A 1 111 ? 4.828 -1.599 13.268 1.00 98.38 111 SER A O 1
ATOM 907 N N . ASN A 1 112 ? 5.434 -0.178 11.655 1.00 97.81 112 ASN A N 1
ATOM 908 C CA . ASN A 1 112 ? 5.048 1.011 12.415 1.00 97.81 112 ASN A CA 1
ATOM 909 C C . ASN A 1 112 ? 3.528 1.106 12.615 1.00 97.81 112 ASN A C 1
ATOM 911 O O . ASN A 1 112 ? 3.077 1.530 13.682 1.00 97.81 112 ASN A O 1
ATOM 915 N N . LEU A 1 113 ? 2.735 0.717 11.611 1.00 97.56 113 LEU A N 1
ATOM 916 C CA . LEU A 1 113 ? 1.280 0.634 11.739 1.00 97.56 113 LEU A CA 1
ATOM 917 C C . LEU A 1 113 ? 0.873 -0.455 12.732 1.00 97.56 113 LEU A C 1
ATOM 919 O O . LEU A 1 113 ? 0.039 -0.182 13.589 1.00 97.56 113 LEU A O 1
ATOM 923 N N . GLU A 1 114 ? 1.481 -1.642 12.664 1.00 98.25 114 GLU A N 1
ATOM 924 C CA . GLU A 1 114 ? 1.241 -2.741 13.615 1.00 98.25 114 GLU A CA 1
ATOM 925 C C . GLU A 1 1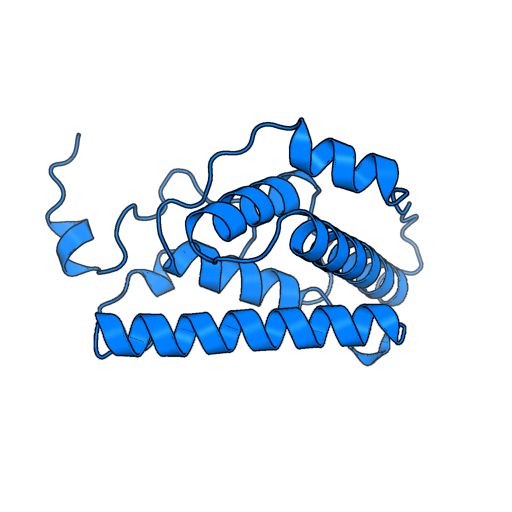14 ? 1.493 -2.286 15.056 1.00 98.25 114 GLU A C 1
ATOM 927 O O . GLU A 1 114 ? 0.624 -2.427 15.916 1.00 98.25 114 GLU A O 1
ATOM 932 N N . TYR A 1 115 ? 2.637 -1.641 15.302 1.00 97.75 115 TYR A N 1
ATOM 933 C CA . TYR A 1 115 ? 2.980 -1.108 16.619 1.00 97.75 115 TYR A CA 1
ATOM 934 C C . TYR A 1 115 ? 1.978 -0.053 17.107 1.00 97.75 115 TYR A C 1
ATOM 936 O O . TYR A 1 115 ? 1.502 -0.114 18.244 1.00 97.75 115 TYR A O 1
ATOM 944 N N . ARG A 1 116 ? 1.637 0.924 16.257 1.00 97.44 116 ARG A N 1
ATOM 945 C CA . ARG A 1 116 ? 0.665 1.975 16.598 1.00 97.44 116 ARG A CA 1
ATOM 946 C C . ARG A 1 116 ? -0.711 1.399 16.914 1.00 97.44 116 ARG A C 1
ATOM 948 O O . ARG A 1 116 ? -1.327 1.818 17.891 1.00 97.44 116 ARG A O 1
ATOM 955 N N . PHE A 1 117 ? -1.177 0.459 16.097 1.00 97.25 117 PHE A N 1
ATOM 956 C CA . PHE A 1 117 ? -2.479 -0.172 16.263 1.00 97.25 117 PHE A CA 1
ATOM 957 C C . PHE A 1 117 ? -2.526 -0.984 17.560 1.00 97.25 117 PHE A C 1
ATOM 959 O O . PHE A 1 117 ? -3.439 -0.798 18.364 1.00 97.25 117 PHE A O 1
ATOM 966 N N . TYR A 1 118 ? -1.485 -1.777 17.835 1.00 97.81 118 TYR A N 1
ATOM 967 C CA . TYR A 1 118 ? -1.355 -2.490 19.103 1.00 97.81 118 TYR A CA 1
ATOM 968 C C . TYR A 1 118 ? -1.354 -1.534 20.297 1.00 97.81 118 TYR A C 1
ATOM 970 O O . TYR A 1 118 ? -2.078 -1.750 21.263 1.00 97.81 118 TYR A O 1
ATOM 978 N N . LYS A 1 119 ? -0.614 -0.425 20.226 1.00 97.62 119 LYS A N 1
ATOM 979 C CA . LYS A 1 119 ? -0.592 0.579 21.296 1.00 97.62 119 LYS A CA 1
ATOM 980 C C . LYS A 1 119 ? -1.965 1.220 21.542 1.00 97.62 119 LYS A C 1
ATOM 982 O O . LYS A 1 119 ? -2.282 1.537 22.684 1.00 97.62 119 LYS A O 1
ATOM 987 N N . ALA A 1 120 ? -2.760 1.431 20.494 1.00 95.75 120 ALA A N 1
ATOM 988 C CA . ALA A 1 120 ? -4.072 2.068 20.593 1.00 95.75 120 ALA A CA 1
ATOM 989 C C . ALA A 1 120 ? -5.177 1.110 21.072 1.00 95.75 120 ALA A C 1
ATOM 991 O O . ALA A 1 120 ? -6.040 1.512 21.849 1.00 95.75 120 ALA A O 1
ATOM 992 N N . TYR A 1 121 ? -5.153 -0.145 20.618 1.00 95.00 121 TYR A N 1
ATOM 993 C CA . TYR A 1 121 ? -6.253 -1.097 20.814 1.00 95.00 121 TYR A CA 1
ATOM 994 C C . TYR A 1 121 ? -5.890 -2.305 21.692 1.00 95.00 121 TYR A C 1
ATOM 996 O O . TYR A 1 121 ? -6.774 -3.086 22.044 1.00 95.00 121 TYR A O 1
ATOM 1004 N N . ASN A 1 122 ? -4.616 -2.468 22.060 1.00 97.00 122 ASN A N 1
ATOM 1005 C CA . ASN A 1 122 ? -4.075 -3.638 22.760 1.00 97.00 122 ASN A CA 1
ATOM 1006 C C . ASN A 1 122 ? -4.414 -4.962 22.047 1.00 97.00 122 ASN A C 1
ATOM 1008 O O . ASN A 1 122 ? -4.854 -5.938 22.662 1.00 97.00 122 ASN A O 1
ATOM 1012 N N . MET A 1 123 ? -4.292 -4.951 20.719 1.00 96.19 123 MET A N 1
ATOM 1013 C CA . MET A 1 123 ? -4.554 -6.086 19.835 1.00 96.19 123 MET A CA 1
ATOM 1014 C C . MET A 1 123 ? -3.825 -5.912 18.503 1.00 96.19 123 MET A C 1
ATOM 1016 O O . MET A 1 123 ? -3.532 -4.793 18.086 1.00 96.19 123 MET A O 1
ATOM 1020 N N . GLU A 1 124 ? -3.553 -7.023 17.830 1.00 97.81 124 GLU A N 1
ATOM 1021 C CA . GLU A 1 124 ? -3.000 -7.029 16.476 1.00 97.81 124 GLU A CA 1
ATOM 1022 C C . GLU A 1 124 ? -4.099 -6.783 15.433 1.00 97.81 124 GLU A C 1
ATOM 1024 O O . GLU A 1 124 ? -5.286 -6.973 15.709 1.00 97.81 124 GLU A O 1
ATOM 1029 N N . PHE A 1 125 ? -3.710 -6.391 14.213 1.00 97.81 125 PHE A N 1
ATOM 1030 C CA . PHE A 1 125 ? -4.664 -6.223 13.113 1.00 97.81 125 PHE A CA 1
ATOM 1031 C C . PHE A 1 125 ? -5.461 -7.500 12.848 1.00 97.81 125 PHE A C 1
ATOM 1033 O O . PHE A 1 125 ? -6.645 -7.402 12.566 1.00 97.81 125 PHE A O 1
ATOM 1040 N N . GLU A 1 126 ? -4.855 -8.682 12.956 1.00 97.38 126 GLU A N 1
ATOM 1041 C CA . GLU A 1 126 ? -5.493 -9.957 12.597 1.00 97.38 126 GLU A CA 1
ATOM 1042 C C . GLU A 1 126 ? -6.388 -10.537 13.707 1.00 97.38 126 GLU A C 1
ATOM 1044 O O . GLU A 1 126 ? -7.017 -11.579 13.518 1.00 97.38 126 GLU A O 1
ATOM 1049 N N . ASP A 1 127 ? -6.479 -9.869 14.863 1.00 97.69 127 ASP A N 1
ATOM 1050 C CA . ASP A 1 127 ? -7.352 -10.292 15.956 1.00 97.69 127 ASP A CA 1
ATOM 1051 C C . ASP A 1 127 ? -8.821 -10.313 15.497 1.00 97.69 127 ASP A C 1
ATOM 1053 O O . ASP A 1 127 ? -9.310 -9.366 14.885 1.00 97.69 127 ASP A O 1
ATOM 1057 N N . LYS A 1 128 ? -9.563 -11.369 15.851 1.00 95.62 128 LYS A N 1
ATOM 1058 C CA . LYS A 1 128 ? -10.985 -11.564 15.495 1.00 95.62 128 LYS A CA 1
ATOM 1059 C C . LYS A 1 128 ? -11.924 -10.422 15.914 1.00 95.62 128 LYS A C 1
ATOM 1061 O O . LYS A 1 128 ? -13.077 -10.385 15.495 1.00 95.62 128 LYS A O 1
ATOM 1066 N N . ARG A 1 129 ? -11.481 -9.542 16.816 1.00 95.25 129 ARG A N 1
ATOM 1067 C CA . ARG A 1 129 ? -12.229 -8.360 17.262 1.00 95.25 129 ARG A CA 1
ATOM 1068 C C . ARG A 1 129 ? -12.097 -7.182 16.298 1.00 95.25 129 ARG A C 1
ATOM 1070 O O . ARG A 1 129 ? -12.878 -6.237 16.420 1.00 95.25 129 ARG A O 1
ATOM 1077 N N . THR A 1 130 ? -11.146 -7.210 15.369 1.00 96.81 130 THR A N 1
ATOM 1078 C CA . THR A 1 130 ? -11.003 -6.210 14.308 1.00 96.81 130 THR A CA 1
ATOM 1079 C C . THR A 1 130 ? -11.807 -6.613 13.072 1.00 96.81 130 THR A C 1
ATOM 1081 O O . THR A 1 130 ? -12.175 -7.771 12.888 1.00 96.81 130 THR A O 1
ATOM 1084 N N . VAL A 1 131 ? -12.031 -5.659 12.172 1.00 96.25 131 VAL A N 1
ATOM 1085 C CA . VAL A 1 131 ? -12.683 -5.899 10.874 1.00 96.25 131 VAL A CA 1
ATOM 1086 C C . VAL A 1 131 ? -11.748 -6.506 9.811 1.00 96.25 131 VAL A C 1
ATOM 1088 O O . VAL A 1 131 ? -12.013 -6.415 8.614 1.00 96.25 131 VAL A O 1
ATOM 1091 N N . TYR A 1 132 ? -10.611 -7.089 10.200 1.00 97.19 132 TYR A N 1
ATOM 1092 C CA . TYR A 1 132 ? -9.577 -7.528 9.255 1.00 97.19 132 TYR A CA 1
ATOM 1093 C C . TYR A 1 132 ? -10.039 -8.620 8.285 1.00 97.19 132 TYR A C 1
ATOM 1095 O O . TYR A 1 132 ? -9.656 -8.594 7.107 1.00 97.19 132 TYR A O 1
ATOM 1103 N N . SER A 1 133 ? -10.888 -9.547 8.740 1.00 95.44 133 SER A N 1
ATOM 1104 C CA . SER A 1 133 ? -11.521 -10.553 7.876 1.00 95.44 133 SER A CA 1
ATOM 1105 C C . SER A 1 133 ? -12.446 -9.914 6.836 1.00 95.44 133 SER A C 1
ATOM 1107 O O . SER A 1 133 ? -12.508 -10.388 5.703 1.00 95.44 133 SER A O 1
ATOM 1109 N N . GLU A 1 134 ? -13.077 -8.792 7.188 1.00 95.56 134 GLU A N 1
ATOM 1110 C CA . GLU A 1 134 ? -14.087 -8.095 6.386 1.00 95.56 134 GLU A CA 1
ATOM 1111 C C . GLU A 1 134 ? -13.496 -7.099 5.375 1.00 95.56 134 GLU A C 1
ATOM 1113 O O . GLU A 1 134 ? -14.143 -6.738 4.391 1.00 95.56 134 GLU A O 1
ATOM 1118 N N . CYS A 1 135 ? -12.261 -6.635 5.569 1.00 95.44 135 CYS A N 1
ATOM 1119 C CA . CYS A 1 135 ? -11.585 -5.766 4.600 1.00 95.44 135 CYS A CA 1
ATOM 1120 C C . CYS A 1 135 ? -11.013 -6.574 3.423 1.00 95.44 135 CYS A C 1
ATOM 1122 O O . CYS A 1 135 ? -10.599 -7.721 3.584 1.00 95.44 135 CYS A O 1
ATOM 1124 N N . ALA A 1 136 ? -10.920 -6.004 2.220 1.00 94.56 136 ALA A N 1
ATOM 1125 C CA . ALA A 1 136 ? -10.373 -6.734 1.072 1.00 94.56 136 ALA A CA 1
ATOM 1126 C C . ALA A 1 136 ? -8.830 -6.715 1.049 1.00 94.56 136 ALA A C 1
ATOM 1128 O O . ALA A 1 136 ? -8.191 -5.764 1.489 1.00 94.56 136 ALA A O 1
ATOM 1129 N N . PHE A 1 137 ? -8.202 -7.765 0.507 1.00 95.38 137 PHE A N 1
ATOM 1130 C CA . PHE A 1 137 ? -6.745 -7.830 0.305 1.00 95.38 137 PHE A CA 1
ATOM 1131 C C . PHE A 1 137 ? -6.355 -7.245 -1.066 1.00 95.38 137 PHE A C 1
ATOM 1133 O O . PHE A 1 137 ? -5.997 -7.972 -1.993 1.00 95.38 137 PHE A O 1
ATOM 1140 N N . ARG A 1 138 ? -6.518 -5.929 -1.228 1.00 95.44 138 ARG A N 1
ATOM 1141 C CA . ARG A 1 138 ? -6.254 -5.170 -2.467 1.00 95.44 138 ARG A CA 1
ATOM 1142 C C . ARG A 1 138 ? -6.171 -3.676 -2.164 1.00 95.44 138 ARG A C 1
ATOM 1144 O O . ARG A 1 138 ? -6.617 -3.254 -1.111 1.00 95.44 138 ARG A O 1
ATOM 1151 N N . LEU A 1 139 ? -5.655 -2.888 -3.109 1.00 96.62 139 LEU A N 1
ATOM 1152 C CA . LEU A 1 139 ? -5.531 -1.432 -2.959 1.00 96.62 139 LEU A CA 1
ATOM 1153 C C . LEU A 1 139 ? -6.800 -0.655 -3.353 1.00 96.62 139 LEU A C 1
ATOM 1155 O O . LEU A 1 139 ? -6.933 0.516 -3.028 1.00 96.62 139 LEU A O 1
ATOM 1159 N N . ILE A 1 140 ? -7.724 -1.261 -4.100 1.00 96.00 140 ILE A N 1
ATOM 1160 C CA . ILE A 1 140 ? -9.014 -0.627 -4.405 1.00 96.00 140 ILE A CA 1
ATOM 1161 C C . ILE A 1 140 ? -10.035 -1.185 -3.409 1.00 96.00 140 ILE A C 1
ATOM 1163 O O . ILE A 1 140 ? -10.316 -2.384 -3.474 1.00 96.00 140 ILE A O 1
ATOM 1167 N N . PRO A 1 141 ? -10.570 -0.370 -2.486 1.00 91.88 141 PRO A N 1
ATOM 1168 C CA . PRO A 1 141 ? -11.497 -0.851 -1.472 1.00 91.88 141 PRO A CA 1
ATOM 1169 C C . PRO A 1 141 ? -12.852 -1.184 -2.107 1.00 91.88 141 PRO A C 1
ATOM 1171 O O . PRO A 1 141 ? -13.238 -0.589 -3.115 1.00 91.88 141 PRO A O 1
ATOM 1174 N N . ARG A 1 142 ? -13.600 -2.108 -1.504 1.00 92.56 142 ARG A N 1
ATOM 1175 C CA . ARG A 1 142 ? -15.021 -2.292 -1.824 1.00 92.56 142 ARG A CA 1
ATOM 1176 C C . ARG A 1 142 ? -15.874 -1.210 -1.184 1.00 92.56 142 ARG A C 1
ATOM 1178 O O . ARG A 1 142 ? -15.506 -0.611 -0.172 1.00 92.56 142 ARG A O 1
ATOM 1185 N N . GLU A 1 143 ? -17.058 -1.015 -1.747 1.00 89.06 143 GLU A N 1
ATOM 1186 C CA . GLU A 1 143 ? -18.051 -0.089 -1.205 1.00 89.06 143 GLU A CA 1
ATOM 1187 C C . GLU A 1 143 ? -18.648 -0.567 0.127 1.00 89.06 143 GLU A C 1
ATOM 1189 O O . GLU A 1 143 ? -18.927 0.268 0.995 1.00 89.06 143 GLU A O 1
ATOM 1194 N N . ASP A 1 144 ? -18.769 -1.889 0.294 1.00 90.56 144 ASP A N 1
ATOM 1195 C CA . ASP A 1 144 ? -19.334 -2.589 1.457 1.00 90.56 144 ASP A CA 1
ATOM 1196 C C . ASP A 1 144 ? -18.327 -2.814 2.598 1.00 90.56 144 ASP A C 1
ATOM 1198 O O . ASP A 1 144 ? -18.670 -3.398 3.624 1.00 90.56 144 ASP A O 1
ATOM 1202 N N . GLU A 1 145 ? -17.081 -2.349 2.456 1.00 92.62 145 GLU A N 1
ATOM 1203 C CA . GLU A 1 145 ? -16.085 -2.523 3.509 1.00 92.62 145 GLU A CA 1
ATOM 1204 C C . GLU A 1 145 ? -16.373 -1.660 4.754 1.00 92.62 145 GLU A C 1
ATOM 1206 O O . GLU A 1 145 ? -16.820 -0.505 4.632 1.00 92.62 145 GLU A O 1
ATOM 1211 N N . PRO A 1 146 ? -16.041 -2.172 5.957 1.00 93.12 146 PRO A N 1
ATOM 1212 C CA . PRO A 1 146 ? -16.314 -1.480 7.209 1.00 93.12 146 PRO A CA 1
A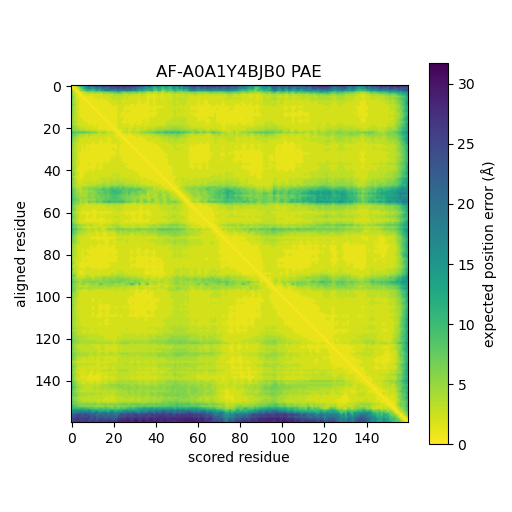TOM 1213 C C . PRO A 1 146 ? -15.701 -0.083 7.314 1.00 93.12 146 PRO A C 1
ATOM 1215 O O . PRO A 1 146 ? -14.595 0.187 6.841 1.00 93.12 146 PRO A O 1
ATOM 1218 N N . SER A 1 147 ? -16.417 0.821 7.985 1.00 93.44 147 SER A N 1
ATOM 1219 C CA . SER A 1 147 ? -15.965 2.195 8.248 1.00 93.44 147 SER A CA 1
ATOM 1220 C C . SER A 1 147 ? -15.309 2.393 9.616 1.00 93.44 147 SER A C 1
ATOM 1222 O O . SER A 1 147 ? -14.922 3.514 9.940 1.00 93.44 147 SER A O 1
ATOM 1224 N N . VAL A 1 148 ? -15.177 1.329 10.407 1.00 94.19 148 VAL A N 1
ATOM 1225 C CA . VAL A 1 148 ? -14.575 1.321 11.749 1.00 94.19 148 VAL A CA 1
ATOM 1226 C C . VAL A 1 148 ? -13.582 0.169 11.876 1.00 94.19 148 VAL A C 1
ATOM 1228 O O . VAL A 1 148 ? -13.676 -0.810 11.141 1.00 94.19 148 VAL A O 1
ATOM 1231 N N . CYS A 1 149 ? -12.615 0.277 12.788 1.00 94.69 149 CYS A N 1
ATOM 1232 C CA . CYS A 1 149 ? -11.561 -0.733 12.939 1.00 94.69 149 CYS A CA 1
ATOM 1233 C C . CYS A 1 149 ? -12.013 -1.997 13.692 1.00 94.69 149 CYS A C 1
ATOM 1235 O O . CYS A 1 149 ? -11.393 -3.047 13.525 1.00 94.69 149 CYS A O 1
ATOM 1237 N N . LEU A 1 150 ? -13.055 -1.908 14.527 1.00 95.38 150 LEU A N 1
ATOM 1238 C CA . LEU A 1 150 ? -13.474 -2.978 15.435 1.00 95.38 150 LEU A CA 1
ATOM 1239 C C . LEU A 1 150 ? -14.842 -3.548 15.051 1.00 95.38 150 LEU A C 1
ATOM 1241 O O . LEU A 1 150 ? -15.771 -2.801 14.751 1.00 95.38 150 LEU A O 1
ATOM 1245 N N . MET A 1 151 ? -14.989 -4.869 15.154 1.00 93.12 151 MET A N 1
ATOM 1246 C CA . MET A 1 151 ? -16.235 -5.583 14.844 1.00 93.12 151 MET A CA 1
ATOM 1247 C C . MET A 1 151 ? -17.405 -5.102 15.694 1.00 93.12 151 MET A C 1
ATOM 1249 O O . MET A 1 151 ? -18.504 -4.922 15.180 1.00 93.12 151 MET A O 1
ATOM 1253 N N . ARG A 1 152 ? -17.169 -4.854 16.990 1.00 90.75 152 ARG A N 1
ATOM 1254 C CA . ARG A 1 152 ? -18.217 -4.362 17.894 1.00 90.75 152 ARG A CA 1
ATOM 1255 C C . ARG A 1 152 ? -18.806 -3.049 17.368 1.00 90.75 152 ARG A C 1
ATOM 1257 O O . ARG A 1 152 ? -20.015 -2.912 17.302 1.00 90.75 152 ARG A O 1
ATOM 1264 N N . ASP A 1 153 ? -17.954 -2.124 16.929 1.00 88.44 153 ASP A N 1
ATOM 1265 C CA . ASP A 1 153 ? -18.390 -0.797 16.512 1.00 88.44 153 ASP A CA 1
ATOM 1266 C C . ASP A 1 153 ? -19.116 -0.889 15.165 1.00 88.44 153 ASP A C 1
ATOM 1268 O O . ASP A 1 153 ? -19.999 -0.089 14.902 1.00 88.44 153 ASP A O 1
ATOM 1272 N N . TRP A 1 154 ? -18.787 -1.884 14.331 1.00 84.38 154 TRP A N 1
ATOM 1273 C CA . TRP A 1 154 ? -19.421 -2.097 13.030 1.00 84.38 154 TRP A CA 1
ATOM 1274 C C . TRP A 1 154 ? -20.848 -2.638 13.161 1.00 84.38 154 TRP A C 1
ATOM 1276 O O . TRP A 1 154 ? -21.751 -2.133 12.503 1.00 84.38 154 TRP A O 1
ATOM 1286 N N . VAL A 1 155 ? -21.067 -3.619 14.046 1.00 75.25 155 VAL A N 1
ATOM 1287 C CA . VAL A 1 155 ? -22.392 -4.228 14.282 1.00 75.25 155 VAL A CA 1
ATOM 1288 C C . VAL A 1 155 ? -23.385 -3.230 14.889 1.00 75.25 155 VAL A C 1
ATOM 1290 O O . VAL A 1 155 ? -24.583 -3.336 14.643 1.00 75.25 155 VAL A O 1
ATOM 1293 N N . TYR A 1 156 ? -22.899 -2.254 15.661 1.00 67.00 156 TYR A N 1
ATOM 1294 C CA . TYR A 1 156 ? -23.736 -1.246 16.320 1.00 67.00 156 TYR A CA 1
ATOM 1295 C C . TYR A 1 156 ? -23.842 0.085 15.564 1.00 67.00 156 TYR A C 1
ATOM 1297 O O . TYR A 1 156 ? -24.424 1.031 16.099 1.00 67.00 156 TYR A O 1
ATOM 1305 N N . LEU A 1 157 ? -23.315 0.196 14.338 1.00 61.00 157 LEU A N 1
ATOM 1306 C CA . LEU A 1 157 ? -23.616 1.363 13.511 1.00 61.00 157 LEU A CA 1
ATOM 1307 C C . LEU A 1 157 ? -25.108 1.335 13.157 1.00 61.00 157 LEU A C 1
ATOM 1309 O O . LEU A 1 157 ? -25.575 0.318 12.639 1.00 61.00 157 LEU A O 1
ATOM 1313 N N . PRO A 1 158 ? -25.869 2.419 13.403 1.00 52.75 158 PRO A N 1
ATOM 1314 C CA . PRO A 1 158 ? -27.210 2.508 12.855 1.00 52.75 158 PRO A CA 1
ATOM 1315 C C . PRO A 1 158 ? -27.091 2.361 11.337 1.00 52.75 158 PRO A C 1
ATOM 1317 O O . PRO A 1 158 ? -26.324 3.087 10.701 1.00 52.75 158 PRO A O 1
ATOM 1320 N N . THR A 1 159 ? -27.800 1.383 10.770 1.00 52.97 159 THR A N 1
ATOM 1321 C CA . THR A 1 159 ? -28.008 1.298 9.323 1.00 52.97 159 THR A CA 1
ATOM 1322 C C . THR A 1 159 ? -28.564 2.643 8.876 1.00 52.97 159 THR A C 1
ATOM 1324 O O . THR A 1 159 ? -29.652 3.020 9.315 1.00 52.97 159 THR A O 1
ATOM 1327 N N . ALA A 1 160 ? -27.757 3.385 8.114 1.00 51.69 160 ALA A N 1
ATOM 1328 C CA . ALA A 1 160 ? -28.134 4.668 7.532 1.00 51.69 160 ALA A CA 1
ATOM 1329 C C . ALA A 1 160 ? -29.291 4.506 6.541 1.00 51.69 160 ALA A C 1
ATOM 1331 O O . ALA A 1 160 ? -29.326 3.457 5.855 1.00 51.69 160 ALA A O 1
#

Solvent-accessible surface area (backbone atoms only — not comparable to full-atom values): 9036 Å² total; per-residue (Å²): 110,71,76,49,79,80,54,70,70,24,54,24,16,45,51,46,27,39,66,71,78,40,101,55,60,67,69,60,50,46,53,36,53,49,33,49,48,52,27,18,50,41,24,29,40,70,80,33,76,88,53,90,80,79,83,73,55,69,69,59,50,50,47,44,53,71,70,51,87,51,74,48,59,68,28,70,55,42,49,51,31,19,52,52,32,56,56,46,20,40,45,78,91,57,44,55,70,71,30,50,52,28,52,48,49,52,51,51,53,52,53,52,49,50,52,52,44,25,73,74,68,76,43,58,68,83,40,88,60,26,37,46,87,65,36,59,78,35,44,65,77,63,90,86,41,66,71,45,58,35,40,71,60,54,76,68,50,76,85,126

Foldseek 3Di:
DAQDQADLLLLLQLLVQCVVPPPDPSVVSLLLSLLLNVQLQQSNCVVCVVDDGDRDDSVVSSVCSPPPDDDHDLDVLLSLLALVLSLNSGDPVRHDPSSVVSSVVSVVRNVVSQVVCCVVPVDGLPPPQFQNVQWDNHSRTDPPGANDGGPVVRVPDPPD

pLDDT: mean 93.1, std 9.0, range [50.59, 98.56]

Sequence (160 aa):
MVNNIVPIPGYVHLYRSMLRFYDMPSAKLKEMLYLLNTANLDSYGFHHPEAHVVESGPVAFCGWLDHRYARPYRTEVQLYKSLLALKRSVDRDCIVTSQREALQMLRCVISNLEYRFYKAYNMEFEDKRTVYSECAFRLIPREDEPSVCLMRDWVYLPTA

Secondary structure (DSSP, 8-state):
--S-PPPHHHHHHHHHHHHHHS---HHHHHHHHHHHHHHHHHHHHHH-TT----PPPHHHHHHHHHHS--PPPSSHHHHHHHHHHHHHT--GGG--HHHHHHHHHHHHHHHHHHHHHHHHHSS-TTSTTBSTTTS-SSSS--TTS-SSSBHHHHHTS---

Mean predicted aligned error: 4.03 Å

Radius of gyration: 16.09 Å; Cα contacts (8 Å, |Δi|>4): 206; chains: 1; bounding box: 46×29×46 Å